Protein AF-A0A137P7N4-F1 (afdb_monomer_lite)

Sequence (133 aa):
MLTNPAPMDTVFSNNILPYTEKIGIAVNLTLDRGQTLYVTDPECLKQIMKNPDIFIKIPFGEDNETLVREYFGVQQVVTTNGEDWKRMRNVMNPIFNQSWKPELFGGCRFYQVIEEWDKLEGKNIDIHDQIQR

Radius of gyration: 21.54 Å; chains: 1; bounding box: 51×36×50 Å

Structure (mmCIF, N/CA/C/O backbone):
data_AF-A0A137P7N4-F1
#
_entry.id   AF-A0A137P7N4-F1
#
loop_
_atom_site.group_PDB
_atom_site.id
_atom_site.type_symbol
_atom_site.label_atom_id
_atom_site.label_alt_id
_atom_site.label_comp_id
_atom_site.label_asym_id
_atom_site.label_entity_id
_atom_site.label_seq_id
_atom_site.pdbx_PDB_ins_code
_atom_site.Cartn_x
_atom_site.Cartn_y
_atom_site.Cartn_z
_atom_site.occupancy
_atom_site.B_iso_or_equiv
_atom_site.auth_seq_id
_atom_site.auth_comp_id
_atom_site.auth_asym_id
_atom_site.auth_atom_id
_atom_site.pdbx_PDB_model_num
ATOM 1 N N . MET A 1 1 ? -26.229 17.280 -14.956 1.00 38.00 1 MET A N 1
ATOM 2 C CA . MET A 1 1 ? -26.489 15.843 -15.184 1.00 38.00 1 MET A CA 1
ATOM 3 C C . MET A 1 1 ? -25.154 15.131 -15.352 1.00 38.00 1 MET A C 1
ATOM 5 O O . MET A 1 1 ? -24.612 15.124 -16.444 1.00 38.00 1 MET A O 1
ATOM 9 N N . LEU A 1 2 ? -24.598 14.600 -14.264 1.00 44.03 2 LEU A N 1
ATOM 10 C CA . LEU A 1 2 ? -23.457 13.672 -14.256 1.00 44.03 2 LEU A CA 1
ATOM 11 C C . LEU A 1 2 ? -23.832 12.550 -13.282 1.00 44.03 2 LEU A C 1
ATOM 13 O O . LEU A 1 2 ? -23.269 12.409 -12.206 1.00 44.03 2 LEU A O 1
ATOM 17 N N . THR A 1 3 ? -24.909 11.840 -13.601 1.00 56.84 3 THR A N 1
ATOM 18 C CA . THR A 1 3 ? -25.492 10.800 -12.746 1.00 56.84 3 THR A CA 1
ATOM 19 C C . THR A 1 3 ? -25.391 9.466 -13.464 1.00 56.84 3 THR A C 1
ATOM 21 O O . THR A 1 3 ? -26.389 8.927 -13.930 1.00 56.84 3 THR A O 1
ATOM 24 N N . ASN A 1 4 ? -24.158 8.988 -13.617 1.00 54.28 4 ASN A N 1
ATOM 25 C CA . ASN A 1 4 ? -23.860 7.560 -13.626 1.00 54.28 4 ASN A CA 1
ATOM 26 C C . ASN A 1 4 ? -22.348 7.392 -13.407 1.00 54.28 4 ASN A C 1
ATOM 28 O O . ASN A 1 4 ? -21.589 7.463 -14.375 1.00 54.28 4 ASN A O 1
ATOM 32 N N . PRO A 1 5 ? -21.866 7.274 -12.156 1.00 58.91 5 PRO A N 1
ATOM 33 C CA . PRO A 1 5 ? -20.459 6.984 -11.933 1.00 58.91 5 PRO A CA 1
ATOM 34 C C . PRO A 1 5 ? -20.170 5.602 -12.524 1.00 58.91 5 PRO A C 1
ATOM 36 O O . PRO A 1 5 ? -20.695 4.593 -12.056 1.00 58.91 5 PRO A O 1
ATOM 39 N N . ALA A 1 6 ? -19.365 5.550 -13.586 1.00 60.2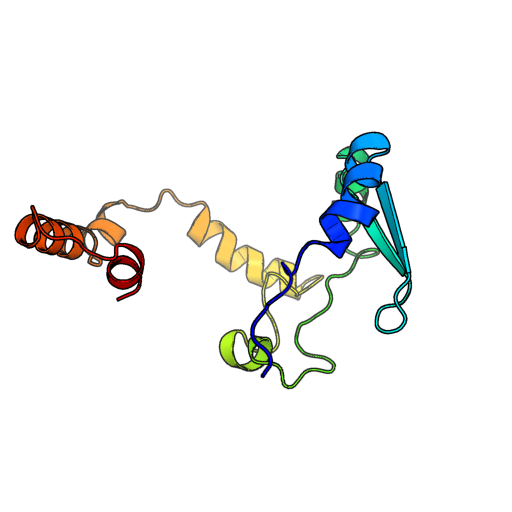2 6 ALA A N 1
ATOM 40 C CA . ALA A 1 6 ? -18.791 4.287 -14.022 1.00 60.22 6 ALA A CA 1
ATOM 41 C C . ALA A 1 6 ? -17.968 3.715 -12.852 1.00 60.22 6 ALA A C 1
ATOM 43 O O . ALA A 1 6 ? -17.311 4.495 -12.151 1.00 60.22 6 ALA A O 1
ATOM 44 N N . PRO A 1 7 ? -17.981 2.392 -12.613 1.00 63.97 7 PRO A N 1
ATOM 45 C CA . PRO A 1 7 ? -17.126 1.811 -11.593 1.00 63.97 7 PRO A CA 1
ATOM 46 C C . PRO A 1 7 ? -15.679 2.200 -11.905 1.00 63.97 7 PRO A C 1
ATOM 48 O O . PRO A 1 7 ? -15.199 1.980 -13.024 1.00 63.97 7 PRO A O 1
ATOM 51 N N . MET A 1 8 ? -15.014 2.805 -10.917 1.00 58.66 8 MET A N 1
ATOM 52 C CA . MET A 1 8 ? -13.669 3.384 -11.040 1.00 58.66 8 MET A CA 1
ATOM 53 C C . MET A 1 8 ? -12.643 2.367 -11.572 1.00 58.66 8 MET A C 1
ATOM 55 O O . MET A 1 8 ? -11.644 2.743 -12.175 1.00 58.66 8 MET A O 1
ATOM 59 N N . ASP A 1 9 ? -12.940 1.077 -11.410 1.00 69.44 9 ASP A N 1
ATOM 60 C CA . ASP A 1 9 ? -12.033 -0.040 -11.651 1.00 69.44 9 ASP A CA 1
ATOM 61 C C . ASP A 1 9 ? -12.295 -0.823 -12.955 1.00 69.44 9 ASP A C 1
ATOM 63 O O . ASP A 1 9 ? -11.694 -1.866 -13.211 1.00 69.44 9 ASP A O 1
ATOM 67 N N . THR A 1 10 ? -13.202 -0.342 -13.813 1.00 75.06 10 THR A N 1
ATOM 68 C CA . THR A 1 10 ? -13.563 -1.047 -15.063 1.00 75.06 10 THR A CA 1
ATOM 69 C C . THR A 1 10 ? -12.384 -1.211 -16.024 1.00 75.06 10 THR A C 1
ATOM 71 O O . THR A 1 10 ? -12.250 -2.252 -16.665 1.00 75.06 10 THR A O 1
ATOM 74 N N . VAL A 1 11 ? -11.500 -0.214 -16.113 1.00 73.56 11 VAL A N 1
ATOM 75 C CA . VAL A 1 11 ? -10.304 -0.271 -16.971 1.00 73.56 11 VAL A CA 1
ATOM 76 C C . VAL A 1 11 ? -9.323 -1.329 -16.473 1.00 73.56 11 VAL A C 1
ATOM 78 O O . VAL A 1 11 ? -8.809 -2.106 -17.274 1.00 73.56 11 VAL A O 1
ATOM 81 N N . PHE A 1 12 ? -9.085 -1.386 -15.164 1.00 79.50 12 PHE A N 1
ATOM 82 C CA . PHE A 1 12 ? -8.201 -2.380 -14.563 1.00 79.50 12 PHE A CA 1
ATOM 83 C C . PHE A 1 12 ? -8.770 -3.790 -14.715 1.00 79.50 12 PHE A C 1
ATOM 85 O O . PHE A 1 12 ? -8.088 -4.669 -15.241 1.00 79.50 12 PHE A O 1
ATOM 92 N N . SER A 1 13 ? -10.042 -3.977 -14.357 1.00 83.12 13 SER A N 1
ATOM 93 C CA . SER A 1 13 ? -10.728 -5.271 -14.427 1.00 83.12 13 SER A CA 1
ATOM 94 C C . SER A 1 13 ? -10.745 -5.853 -15.842 1.00 83.12 13 SER A C 1
ATOM 96 O O . SER A 1 13 ? -10.547 -7.049 -16.021 1.00 83.12 13 SER A O 1
ATOM 98 N N . ASN A 1 14 ? -10.950 -5.013 -16.860 1.00 83.44 14 ASN A N 1
ATOM 99 C CA . ASN A 1 14 ? -11.070 -5.489 -18.237 1.00 83.44 14 ASN A CA 1
ATOM 100 C C . ASN A 1 14 ? -9.719 -5.611 -18.953 1.00 83.44 14 ASN A C 1
ATOM 102 O O . ASN A 1 14 ? -9.537 -6.529 -19.751 1.00 83.44 14 ASN A O 1
ATOM 106 N N . ASN A 1 15 ? -8.778 -4.695 -18.699 1.00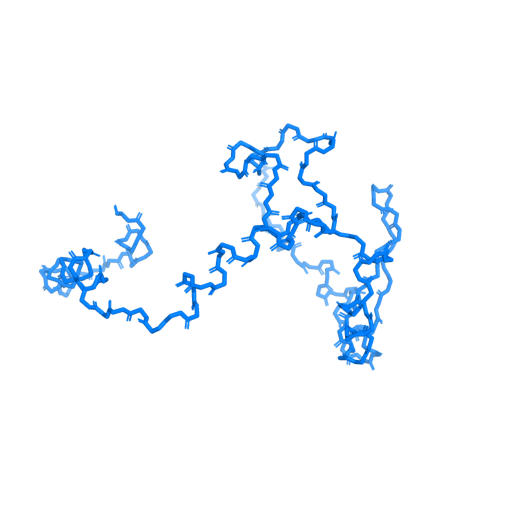 81.25 15 ASN A N 1
ATOM 107 C CA . ASN A 1 15 ? -7.571 -4.567 -19.524 1.00 81.25 15 ASN A CA 1
ATOM 108 C C . ASN A 1 15 ? -6.279 -4.988 -18.823 1.00 81.25 15 ASN A C 1
ATOM 110 O O . ASN A 1 15 ? -5.289 -5.219 -19.509 1.00 81.25 15 ASN A O 1
ATOM 114 N N . ILE A 1 16 ? -6.252 -5.059 -17.490 1.00 84.44 16 ILE A N 1
ATOM 115 C CA . ILE A 1 16 ? -5.028 -5.329 -16.719 1.00 84.44 16 ILE A CA 1
ATOM 116 C C . ILE A 1 16 ? -5.146 -6.675 -16.007 1.00 84.44 16 ILE A C 1
ATOM 118 O O . ILE A 1 16 ? -4.284 -7.538 -16.191 1.00 84.44 16 ILE A O 1
ATOM 122 N N . LEU A 1 17 ? -6.243 -6.877 -15.271 1.00 86.19 17 LEU A N 1
ATOM 123 C CA . LEU A 1 17 ? -6.477 -8.059 -14.447 1.00 86.19 17 LEU A CA 1
ATOM 124 C C . LEU A 1 17 ? -6.314 -9.389 -15.214 1.00 86.19 17 LEU A C 1
ATOM 126 O O . LEU A 1 17 ? -5.566 -10.243 -14.732 1.00 86.19 17 LEU A O 1
ATOM 130 N N . PRO A 1 18 ? -6.870 -9.571 -16.433 1.00 88.88 18 PRO A N 1
ATOM 131 C CA . PRO A 1 18 ? -6.762 -10.851 -17.138 1.00 88.88 18 PRO A CA 1
ATOM 132 C C . PRO A 1 18 ? -5.318 -11.222 -17.499 1.00 88.88 18 PRO A C 1
ATOM 134 O O . PRO A 1 18 ? -4.949 -12.397 -17.523 1.00 88.88 18 PRO A O 1
ATOM 137 N N . TYR A 1 19 ? -4.475 -10.225 -17.781 1.00 86.50 19 TYR A N 1
ATOM 138 C CA . TYR A 1 19 ? -3.068 -10.450 -18.112 1.00 86.50 19 TYR A CA 1
ATOM 139 C C . TYR A 1 19 ? -2.240 -10.727 -16.863 1.00 86.50 19 TYR A C 1
ATOM 141 O O . TYR A 1 19 ? -1.397 -11.624 -16.883 1.00 86.50 19 TYR A O 1
ATOM 149 N N . THR A 1 20 ? -2.512 -10.020 -15.762 1.00 88.62 20 THR A N 1
ATOM 150 C CA . THR A 1 20 ? -1.858 -10.306 -14.483 1.00 88.62 20 THR A CA 1
ATOM 151 C C . THR A 1 20 ? -2.228 -11.688 -13.952 1.00 88.62 20 THR A C 1
ATOM 153 O O . THR A 1 20 ? -1.341 -12.406 -13.513 1.00 88.62 20 THR A O 1
ATOM 156 N N . GLU A 1 21 ? -3.482 -12.130 -14.082 1.00 87.69 21 GLU A N 1
ATOM 157 C CA . GLU A 1 21 ? -3.888 -13.482 -13.667 1.00 87.69 21 GLU A CA 1
ATOM 158 C C . GLU A 1 21 ? -3.234 -14.577 -14.518 1.00 87.69 21 GLU A C 1
ATOM 160 O O . GLU A 1 21 ? -2.867 -15.634 -14.008 1.00 87.69 21 GLU A O 1
ATOM 165 N N . LYS A 1 22 ? -3.068 -14.332 -15.822 1.00 87.88 22 LYS A N 1
ATOM 166 C CA . LYS A 1 22 ? -2.534 -15.333 -16.752 1.00 87.88 22 LYS A CA 1
ATOM 167 C C . LYS A 1 22 ? -1.007 -15.420 -16.755 1.00 87.88 22 LYS A C 1
ATOM 169 O O . LYS A 1 22 ? -0.462 -16.507 -16.919 1.00 87.88 22 LYS A O 1
ATOM 174 N N . ILE A 1 23 ? -0.324 -14.279 -16.679 1.00 87.00 23 ILE A N 1
ATOM 175 C CA . ILE A 1 23 ? 1.124 -14.157 -16.933 1.00 87.00 23 ILE A CA 1
ATOM 176 C C . ILE A 1 23 ? 1.867 -13.667 -15.681 1.00 87.00 23 ILE A C 1
ATOM 178 O O . ILE A 1 23 ? 3.089 -13.750 -15.609 1.00 87.00 23 ILE A O 1
ATOM 182 N N . GLY A 1 24 ? 1.152 -13.147 -14.683 1.00 86.31 24 GLY A N 1
ATOM 183 C CA . GLY A 1 24 ? 1.741 -12.551 -13.486 1.00 86.31 24 GLY A CA 1
ATOM 184 C C . GLY A 1 24 ? 2.182 -11.098 -13.676 1.00 86.31 24 GLY A C 1
ATOM 185 O O . GLY A 1 24 ? 2.503 -10.432 -12.690 1.00 86.31 24 GLY A O 1
ATOM 186 N N . ILE A 1 25 ? 2.190 -10.578 -14.910 1.00 88.62 25 ILE A N 1
ATOM 187 C CA . ILE A 1 25 ? 2.688 -9.240 -15.256 1.00 88.62 25 ILE A CA 1
ATOM 188 C C . ILE A 1 25 ? 1.818 -8.614 -16.353 1.00 88.62 25 ILE A C 1
ATOM 190 O O . ILE A 1 25 ? 1.459 -9.283 -17.321 1.00 88.62 25 ILE A O 1
ATOM 194 N N . ALA A 1 26 ? 1.532 -7.316 -16.236 1.00 90.75 26 ALA A N 1
ATOM 195 C CA . ALA A 1 26 ? 0.888 -6.524 -17.283 1.00 90.75 26 ALA A CA 1
ATOM 196 C C . ALA A 1 26 ? 1.518 -5.130 -17.394 1.00 90.75 26 ALA A C 1
ATOM 198 O O . ALA A 1 26 ? 1.953 -4.556 -16.399 1.00 90.75 26 ALA A O 1
ATOM 199 N N . VAL A 1 27 ? 1.543 -4.564 -18.601 1.00 88.25 27 VAL A N 1
ATOM 200 C CA . VAL A 1 27 ? 2.018 -3.195 -18.848 1.00 88.25 27 VAL A CA 1
ATOM 201 C C . VAL A 1 27 ? 0.859 -2.365 -19.371 1.00 88.25 27 VAL A C 1
ATOM 203 O O . VAL A 1 27 ? 0.206 -2.753 -20.336 1.00 88.25 27 VAL A O 1
ATOM 206 N N . ASN A 1 28 ? 0.632 -1.211 -18.753 1.00 87.44 28 ASN A N 1
ATOM 207 C CA . ASN A 1 28 ? -0.299 -0.201 -19.235 1.00 87.44 28 ASN A CA 1
ATOM 208 C C . ASN A 1 28 ? 0.478 1.052 -19.649 1.00 87.44 28 ASN A C 1
ATOM 210 O O . ASN A 1 28 ? 1.389 1.474 -18.940 1.00 87.44 28 ASN A O 1
ATOM 214 N N . LEU A 1 29 ? 0.110 1.657 -20.776 1.00 84.88 29 LEU A N 1
ATOM 215 C CA . LEU A 1 29 ? 0.673 2.921 -21.234 1.00 84.88 29 LEU A CA 1
ATOM 216 C C . LEU A 1 29 ? -0.400 4.002 -21.136 1.00 84.88 29 LEU A C 1
ATOM 218 O O . LEU A 1 29 ? -1.444 3.917 -21.777 1.00 84.88 29 LEU A O 1
ATOM 222 N N . THR A 1 30 ? -0.108 5.035 -20.358 1.00 80.50 30 THR A N 1
ATOM 223 C CA . THR A 1 30 ? -0.985 6.191 -20.164 1.00 80.50 30 THR A CA 1
ATOM 224 C C . THR A 1 30 ? -0.259 7.465 -20.570 1.00 80.50 30 THR A C 1
ATOM 226 O O . THR A 1 30 ? 0.969 7.535 -20.511 1.00 80.50 30 THR A O 1
ATOM 229 N N . LEU A 1 31 ? -1.009 8.472 -21.018 1.00 78.50 31 LEU A N 1
ATOM 230 C CA . LEU A 1 31 ? -0.428 9.746 -21.447 1.00 78.50 31 LEU A CA 1
ATOM 231 C C . LEU A 1 31 ? 0.101 10.570 -20.264 1.00 78.50 31 LEU A C 1
ATOM 233 O O . LEU A 1 31 ? 1.066 11.306 -20.431 1.00 78.50 31 LEU A O 1
ATOM 237 N N . ASP A 1 32 ? -0.513 10.442 -19.087 1.00 77.44 32 ASP A N 1
ATOM 238 C CA . ASP A 1 32 ? -0.197 11.213 -17.881 1.00 77.44 32 ASP A CA 1
ATOM 239 C C . ASP A 1 32 ? 0.909 10.580 -17.024 1.00 77.44 32 ASP A C 1
ATOM 241 O O . ASP A 1 32 ? 1.688 11.305 -16.411 1.00 77.44 32 ASP A O 1
ATOM 245 N N . ARG A 1 33 ? 1.009 9.243 -16.982 1.00 71.38 33 ARG A N 1
ATOM 246 C CA . ARG A 1 33 ? 1.992 8.526 -16.138 1.00 71.38 33 ARG A CA 1
ATOM 247 C C . ARG A 1 33 ? 3.014 7.710 -16.921 1.00 71.38 33 ARG A C 1
ATOM 249 O O . ARG A 1 33 ? 3.866 7.058 -16.323 1.00 71.38 33 ARG A O 1
ATOM 256 N N . GLY A 1 34 ? 2.938 7.712 -18.250 1.00 84.56 34 GLY A N 1
ATOM 257 C CA . GLY A 1 34 ? 3.789 6.878 -19.089 1.00 84.56 34 GLY A CA 1
ATOM 258 C C . GLY A 1 34 ? 3.499 5.388 -18.893 1.00 84.56 34 GLY A C 1
ATOM 259 O O . GLY A 1 34 ? 2.340 4.967 -18.816 1.00 84.56 34 GLY A O 1
ATOM 260 N N . GLN A 1 35 ? 4.556 4.574 -18.864 1.00 88.94 35 GLN A N 1
ATOM 261 C CA . GLN A 1 35 ? 4.451 3.122 -18.715 1.00 88.94 35 GLN A CA 1
ATOM 262 C C . GLN A 1 35 ? 4.314 2.731 -17.242 1.00 88.94 35 GLN A C 1
ATOM 264 O O . GLN A 1 35 ? 5.199 2.989 -16.433 1.00 88.94 35 GLN A O 1
ATOM 269 N N . THR A 1 36 ? 3.216 2.058 -16.910 1.00 88.44 36 THR A N 1
ATOM 270 C CA . THR A 1 36 ? 2.975 1.459 -15.596 1.00 88.44 36 THR A CA 1
ATOM 271 C C . THR A 1 36 ? 3.050 -0.058 -15.710 1.00 88.44 36 THR A C 1
ATOM 273 O O . THR A 1 36 ? 2.318 -0.669 -16.491 1.00 88.44 36 THR A O 1
ATOM 276 N N . LEU A 1 37 ? 3.929 -0.666 -14.916 1.00 90.75 37 LEU A N 1
ATOM 277 C CA . LEU A 1 37 ? 4.077 -2.113 -14.806 1.00 90.75 37 LEU A CA 1
ATOM 278 C C . LEU A 1 37 ? 3.279 -2.626 -13.600 1.00 90.75 37 LEU A C 1
ATOM 280 O O . LEU A 1 37 ? 3.543 -2.237 -12.465 1.00 90.75 37 LEU A O 1
ATOM 284 N N . TYR A 1 38 ? 2.340 -3.531 -13.846 1.00 91.12 38 TYR A N 1
ATOM 285 C CA . TYR A 1 38 ? 1.606 -4.269 -12.824 1.00 91.12 38 TYR A CA 1
ATOM 286 C C . TYR A 1 38 ? 2.258 -5.632 -12.640 1.00 91.12 38 TYR A C 1
ATOM 288 O O . TYR A 1 38 ? 2.419 -6.380 -13.605 1.00 91.12 38 TYR A O 1
ATOM 296 N N . VAL A 1 39 ? 2.626 -5.959 -11.403 1.00 91.94 39 VAL A N 1
ATOM 297 C CA . VAL A 1 39 ? 3.314 -7.207 -11.060 1.00 91.94 39 VAL A CA 1
ATOM 298 C C . VAL A 1 39 ? 2.531 -7.916 -9.966 1.00 91.94 39 VAL A C 1
ATOM 300 O O . VAL A 1 39 ? 2.282 -7.357 -8.903 1.00 91.94 39 VAL A O 1
ATOM 303 N N . THR A 1 40 ? 2.150 -9.154 -10.247 1.00 93.31 40 THR A N 1
ATOM 304 C CA . THR A 1 40 ? 1.443 -10.064 -9.332 1.00 93.31 40 THR A CA 1
ATOM 305 C C . THR A 1 40 ? 2.200 -11.376 -9.134 1.00 93.31 40 THR A C 1
ATOM 307 O O . THR A 1 40 ? 1.941 -12.080 -8.161 1.00 93.31 40 THR A O 1
ATOM 310 N N . ASP A 1 41 ? 3.181 -11.675 -9.997 1.00 92.81 41 ASP A N 1
ATOM 311 C CA . ASP A 1 41 ? 4.099 -12.792 -9.796 1.00 92.81 41 ASP A CA 1
ATOM 312 C C . ASP A 1 41 ? 4.901 -12.615 -8.486 1.00 92.81 41 ASP A C 1
ATOM 314 O O . ASP A 1 41 ? 5.607 -11.609 -8.321 1.00 92.81 41 ASP A O 1
ATOM 318 N N . PRO A 1 42 ? 4.832 -13.575 -7.543 1.00 92.94 42 PRO A N 1
ATOM 319 C CA . PRO A 1 42 ? 5.499 -13.453 -6.252 1.00 92.94 42 PRO A CA 1
ATOM 320 C C . PRO A 1 42 ? 7.023 -13.356 -6.336 1.00 92.94 42 PRO A C 1
ATOM 322 O O . PRO A 1 42 ? 7.637 -12.745 -5.459 1.00 92.94 42 PRO A O 1
ATOM 325 N N . GLU A 1 43 ? 7.657 -13.966 -7.338 1.00 93.38 43 GLU A N 1
ATOM 326 C CA . GLU A 1 43 ? 9.114 -13.953 -7.449 1.00 93.38 43 GLU A CA 1
ATOM 327 C C . GLU A 1 43 ? 9.606 -12.601 -7.970 1.00 93.38 43 GLU A C 1
ATOM 329 O O . GLU A 1 43 ? 10.528 -12.016 -7.393 1.00 93.38 43 GLU A O 1
ATOM 334 N N . CYS A 1 44 ? 8.919 -12.032 -8.961 1.00 92.38 44 CYS A N 1
ATOM 335 C CA . CYS A 1 44 ? 9.135 -10.656 -9.394 1.00 92.38 44 CYS A CA 1
ATOM 336 C C . CYS A 1 44 ? 8.875 -9.656 -8.258 1.00 92.38 44 CYS A C 1
ATOM 338 O O . CYS A 1 44 ? 9.694 -8.764 -8.031 1.00 92.38 44 CYS A O 1
ATOM 340 N N . LEU A 1 45 ? 7.796 -9.827 -7.485 1.00 93.25 45 LEU A N 1
ATOM 341 C CA . LEU A 1 45 ? 7.513 -8.972 -6.327 1.00 93.25 45 LEU A CA 1
ATOM 342 C C . LEU A 1 45 ? 8.637 -9.025 -5.288 1.00 93.25 45 LEU A C 1
ATOM 344 O O . LEU A 1 45 ? 9.076 -7.981 -4.808 1.00 93.25 45 LEU A O 1
ATOM 348 N N . LYS A 1 46 ? 9.163 -10.213 -4.962 1.00 95.06 46 LYS A N 1
ATOM 349 C CA . LYS A 1 46 ? 10.319 -10.330 -4.058 1.00 95.06 46 LYS A CA 1
ATOM 350 C C . LYS A 1 46 ? 11.535 -9.587 -4.597 1.00 95.06 46 LYS A C 1
ATOM 352 O O . LYS A 1 46 ? 12.237 -8.961 -3.809 1.00 95.06 46 LYS A O 1
ATOM 357 N N . GLN A 1 47 ? 11.808 -9.668 -5.899 1.00 94.19 47 GLN A N 1
ATOM 358 C CA . GLN A 1 47 ? 12.930 -8.951 -6.507 1.00 94.19 47 GLN A CA 1
ATOM 359 C C . GLN A 1 47 ? 12.743 -7.438 -6.396 1.00 94.19 47 GLN A C 1
ATOM 361 O O . GLN A 1 47 ? 13.665 -6.755 -5.960 1.00 94.19 47 GLN A O 1
ATOM 366 N N . ILE A 1 48 ? 11.550 -6.923 -6.692 1.00 93.75 48 ILE A N 1
ATOM 367 C CA . ILE A 1 48 ? 11.233 -5.495 -6.553 1.00 93.75 48 ILE A CA 1
ATOM 368 C C . ILE A 1 48 ? 11.426 -5.045 -5.100 1.00 93.75 48 ILE A C 1
ATOM 370 O O . ILE A 1 48 ? 12.188 -4.122 -4.822 1.00 93.75 48 ILE A O 1
ATOM 374 N N . MET A 1 49 ? 10.818 -5.760 -4.151 1.00 91.44 49 MET A N 1
ATOM 375 C CA . MET A 1 49 ? 10.844 -5.403 -2.728 1.00 91.44 49 MET A CA 1
ATOM 376 C C . MET A 1 49 ? 12.233 -5.538 -2.081 1.00 91.44 49 MET A C 1
ATOM 378 O O . MET A 1 49 ? 12.499 -4.891 -1.069 1.00 91.44 49 MET A O 1
ATOM 382 N N . LYS A 1 50 ? 13.123 -6.370 -2.640 1.00 93.94 50 LYS A N 1
ATOM 383 C CA . LYS A 1 50 ? 14.521 -6.516 -2.193 1.00 93.94 50 LYS A CA 1
ATOM 384 C C . LYS A 1 50 ? 15.448 -5.417 -2.710 1.00 93.94 50 LYS A C 1
ATOM 386 O O . LYS A 1 50 ? 16.535 -5.274 -2.161 1.00 93.94 50 LYS A O 1
ATOM 391 N N . ASN A 1 51 ? 15.041 -4.662 -3.731 1.00 93.06 51 ASN A N 1
ATOM 392 C CA . ASN A 1 51 ? 15.869 -3.642 -4.376 1.00 93.06 51 ASN A CA 1
ATOM 393 C C . ASN A 1 51 ? 15.251 -2.235 -4.234 1.00 93.06 51 ASN A C 1
ATOM 395 O O . ASN A 1 51 ? 14.933 -1.602 -5.243 1.00 93.06 51 ASN A O 1
ATOM 399 N N . PRO A 1 52 ? 15.083 -1.716 -3.000 1.00 88.62 52 PRO A N 1
ATOM 400 C CA . PRO A 1 52 ? 14.446 -0.418 -2.758 1.00 88.62 52 PRO A CA 1
ATOM 401 C C . PRO A 1 52 ? 15.245 0.773 -3.312 1.00 88.62 52 PRO A C 1
ATOM 403 O O . PRO A 1 52 ? 14.683 1.848 -3.487 1.00 88.62 52 PRO A O 1
ATOM 406 N N . ASP A 1 53 ? 16.536 0.586 -3.603 1.00 88.81 53 ASP A N 1
ATOM 407 C CA . ASP A 1 53 ? 17.385 1.618 -4.211 1.00 88.81 53 ASP A CA 1
ATOM 408 C C . ASP A 1 53 ? 17.130 1.769 -5.722 1.00 88.81 53 ASP A C 1
ATOM 410 O O . ASP A 1 53 ? 17.411 2.816 -6.298 1.00 88.81 53 ASP A O 1
ATOM 414 N N . ILE A 1 54 ? 16.583 0.728 -6.364 1.00 91.50 54 ILE A N 1
ATOM 415 C CA . ILE A 1 54 ? 16.179 0.739 -7.779 1.00 91.50 54 ILE A CA 1
ATOM 416 C C . ILE A 1 54 ? 14.702 1.126 -7.889 1.00 91.50 54 ILE A C 1
ATOM 418 O O . ILE A 1 54 ? 14.328 1.966 -8.704 1.00 91.50 54 ILE A O 1
ATOM 422 N N . PHE A 1 55 ? 13.858 0.514 -7.057 1.00 91.00 55 PHE A N 1
ATOM 423 C CA . PHE A 1 55 ? 12.413 0.726 -7.045 1.00 91.00 55 PHE A CA 1
ATOM 424 C C . PHE A 1 55 ? 12.026 1.646 -5.889 1.00 91.00 55 PHE A C 1
ATOM 426 O O . PHE A 1 55 ? 11.572 1.198 -4.833 1.00 91.00 55 PHE A O 1
ATOM 433 N N . ILE A 1 56 ? 12.226 2.946 -6.099 1.00 90.06 56 ILE A N 1
ATOM 434 C CA . ILE A 1 56 ? 11.896 3.965 -5.104 1.00 90.06 56 ILE A CA 1
ATOM 435 C C . ILE A 1 56 ? 10.383 4.190 -5.018 1.00 90.06 56 ILE A C 1
ATOM 437 O O . ILE A 1 56 ? 9.661 4.177 -6.016 1.00 90.06 56 ILE A O 1
ATOM 441 N N . LYS A 1 57 ? 9.893 4.449 -3.808 1.00 87.50 57 LYS A N 1
ATOM 442 C CA . LYS A 1 57 ? 8.543 4.975 -3.596 1.00 87.50 57 LYS A CA 1
ATOM 443 C C . LYS A 1 57 ? 8.495 6.435 -4.018 1.00 87.50 57 LYS A C 1
ATOM 445 O O . LYS A 1 57 ? 9.430 7.187 -3.748 1.00 87.50 57 LYS A O 1
ATOM 450 N N . ILE A 1 58 ? 7.380 6.844 -4.605 1.00 80.94 58 ILE A N 1
ATOM 451 C CA . ILE A 1 58 ? 7.151 8.243 -4.959 1.00 80.94 58 ILE A CA 1
ATOM 452 C C . ILE A 1 58 ? 6.722 8.992 -3.683 1.00 80.94 58 ILE A C 1
ATOM 454 O O . ILE A 1 58 ? 5.725 8.595 -3.066 1.00 80.94 58 ILE A O 1
ATOM 458 N N . PRO A 1 59 ? 7.454 10.035 -3.247 1.00 74.38 59 PRO A N 1
ATOM 459 C CA . PRO A 1 59 ? 7.054 10.847 -2.105 1.00 74.38 59 PRO A CA 1
ATOM 460 C C . PRO A 1 59 ? 5.752 11.596 -2.413 1.00 74.38 59 PRO A C 1
ATOM 462 O O . PRO A 1 59 ? 5.488 11.979 -3.549 1.00 74.38 59 PRO A O 1
ATOM 465 N N . PHE A 1 60 ? 4.943 11.874 -1.389 1.00 69.75 60 PHE A N 1
ATOM 466 C CA . PHE A 1 60 ? 3.707 12.648 -1.572 1.00 69.75 60 PHE A CA 1
ATOM 467 C C . PHE A 1 60 ? 3.955 14.117 -1.973 1.00 69.75 60 PHE A C 1
ATOM 469 O O . PHE A 1 60 ? 3.019 14.807 -2.369 1.00 69.75 60 PHE A O 1
ATOM 476 N N . GLY A 1 61 ? 5.190 14.611 -1.835 1.00 58.41 61 GLY A N 1
ATOM 477 C CA . GLY A 1 61 ? 5.477 16.035 -1.678 1.00 58.41 61 GLY A CA 1
ATOM 478 C C . GLY A 1 61 ? 6.253 16.750 -2.782 1.00 58.41 61 GLY A C 1
ATOM 479 O O . GLY A 1 61 ? 6.669 17.870 -2.507 1.00 58.41 61 GLY A O 1
ATOM 480 N N . GLU A 1 62 ? 6.469 16.180 -3.970 1.00 58.28 62 GLU A N 1
ATOM 481 C CA . GLU A 1 62 ? 7.224 16.910 -5.008 1.00 58.28 62 GLU A CA 1
ATOM 482 C C . GLU A 1 62 ? 6.347 17.848 -5.861 1.00 58.28 62 GLU A C 1
ATOM 484 O O . GLU A 1 62 ? 6.752 18.987 -6.053 1.00 58.28 62 GLU A O 1
ATOM 489 N N . ASP A 1 63 ? 5.111 17.471 -6.230 1.00 56.16 63 ASP A N 1
ATOM 490 C CA . ASP A 1 63 ? 4.293 18.272 -7.175 1.00 56.16 63 ASP A CA 1
ATOM 491 C C . ASP A 1 63 ? 2.822 18.523 -6.776 1.00 56.16 63 ASP A C 1
ATOM 493 O O . ASP A 1 63 ? 2.041 19.045 -7.566 1.00 56.16 63 ASP A O 1
ATOM 497 N N . ASN A 1 64 ? 2.389 18.173 -5.561 1.00 55.22 64 ASN A N 1
ATOM 498 C CA . ASN A 1 64 ? 0.955 18.025 -5.291 1.00 55.22 64 ASN A CA 1
ATOM 499 C C . ASN A 1 64 ? 0.445 18.808 -4.065 1.00 55.22 64 ASN A C 1
ATOM 501 O O . ASN A 1 64 ? 0.622 18.392 -2.917 1.00 55.22 64 ASN A O 1
ATOM 505 N N . GLU A 1 65 ? -0.308 19.887 -4.318 1.00 57.16 65 GLU A N 1
ATOM 506 C CA . GLU A 1 65 ? -1.309 20.479 -3.405 1.00 57.16 65 GLU A CA 1
ATOM 507 C C . GLU A 1 65 ? -2.520 19.535 -3.252 1.00 57.16 65 GLU A C 1
ATOM 509 O O . GLU A 1 65 ? -3.667 19.879 -3.523 1.00 57.16 65 GLU A O 1
ATOM 514 N N . THR A 1 66 ? -2.268 18.277 -2.894 1.00 68.00 66 THR A N 1
ATOM 515 C CA . THR A 1 66 ? -3.325 17.269 -2.752 1.00 68.00 66 THR A CA 1
ATOM 516 C C . THR A 1 66 ? -3.781 17.165 -1.305 1.00 68.00 66 THR A C 1
ATOM 518 O O . THR A 1 66 ? -2.985 17.343 -0.382 1.00 68.00 66 THR A O 1
ATOM 521 N N . LEU A 1 67 ? -5.040 16.762 -1.105 1.00 74.50 67 LEU A N 1
ATOM 522 C CA . LEU A 1 67 ? -5.590 16.404 0.211 1.00 74.50 67 LEU A CA 1
ATOM 523 C C . LEU A 1 67 ? -4.681 15.414 0.961 1.00 74.50 67 LEU A C 1
ATOM 525 O O . LEU A 1 67 ? -4.555 15.468 2.178 1.00 74.50 67 LEU A O 1
ATOM 529 N N . VAL A 1 68 ? -3.981 14.536 0.237 1.00 72.81 68 VAL A N 1
ATOM 530 C CA . VAL A 1 68 ? -3.036 13.582 0.832 1.00 72.81 68 VAL A CA 1
ATOM 531 C C . VAL A 1 68 ? -1.917 14.304 1.587 1.00 72.81 68 VAL A C 1
ATOM 533 O O . VAL A 1 68 ? -1.584 13.908 2.699 1.00 72.81 68 VAL A O 1
ATOM 536 N N . ARG A 1 69 ? -1.374 15.396 1.042 1.00 75.06 69 ARG A N 1
ATOM 537 C CA . ARG A 1 69 ? -0.364 16.205 1.734 1.00 75.06 69 ARG A CA 1
ATOM 538 C C . ARG A 1 69 ? -0.948 16.967 2.924 1.00 75.06 69 ARG A C 1
ATOM 540 O O . ARG A 1 69 ? -0.249 17.136 3.917 1.00 75.06 69 ARG A O 1
ATOM 547 N N . GLU A 1 70 ? -2.192 17.428 2.844 1.00 80.38 70 GLU A N 1
ATOM 548 C CA . GLU A 1 70 ? -2.850 18.125 3.957 1.00 80.38 70 GLU A CA 1
ATOM 549 C C . GLU A 1 70 ? -3.026 17.202 5.170 1.00 80.38 70 GLU A C 1
ATOM 551 O O . GLU A 1 70 ? -2.630 17.553 6.280 1.00 80.38 70 GLU A O 1
ATOM 556 N N . TYR A 1 71 ? -3.542 15.991 4.951 1.00 81.00 71 TYR A N 1
ATOM 557 C CA . TYR A 1 71 ? -3.817 15.043 6.033 1.00 81.00 71 TYR A CA 1
ATOM 558 C C . TYR A 1 71 ? -2.585 14.262 6.497 1.00 81.00 71 TYR A C 1
ATOM 560 O O . TYR A 1 71 ? -2.468 13.943 7.679 1.00 81.00 71 TYR A O 1
ATOM 568 N N . PHE A 1 72 ? -1.659 13.946 5.589 1.00 78.06 72 PHE A N 1
ATOM 569 C CA . PHE A 1 72 ? -0.502 13.101 5.889 1.00 78.06 72 PHE A CA 1
ATOM 570 C C . PHE A 1 72 ? 0.836 13.852 5.852 1.00 78.06 72 PHE A C 1
ATOM 572 O O . PHE A 1 72 ? 1.885 13.268 6.104 1.00 78.06 72 PHE A O 1
ATOM 579 N N . GLY A 1 73 ? 0.860 15.150 5.572 1.00 80.19 73 GLY A N 1
ATOM 580 C CA . GLY A 1 73 ? 2.105 15.907 5.484 1.00 80.19 73 GLY A CA 1
ATOM 581 C C . GLY A 1 73 ? 3.008 15.477 4.319 1.00 80.19 73 GLY A C 1
ATOM 582 O O . GLY A 1 73 ? 2.614 14.770 3.394 1.00 80.19 73 GLY A O 1
ATOM 583 N N . VAL A 1 74 ? 4.254 15.953 4.355 1.00 78.25 74 VAL A N 1
ATOM 584 C CA . VAL A 1 74 ? 5.210 15.818 3.239 1.00 78.25 74 VAL A CA 1
ATOM 585 C C . VAL A 1 74 ? 5.885 14.443 3.206 1.00 78.25 74 VAL A C 1
ATOM 587 O O . VAL A 1 74 ? 6.160 13.913 2.132 1.00 78.25 74 VAL A O 1
ATOM 590 N N . GLN A 1 75 ? 6.156 13.856 4.373 1.00 80.25 75 GLN A N 1
ATOM 591 C CA . GLN A 1 75 ? 6.862 12.583 4.497 1.00 80.25 75 GLN A CA 1
ATOM 592 C C . GLN A 1 75 ? 6.054 11.590 5.327 1.00 80.25 75 GLN A C 1
ATOM 594 O O . GLN A 1 75 ? 5.644 11.895 6.444 1.00 80.25 75 GLN A O 1
ATOM 599 N N . GLN A 1 76 ? 5.889 10.379 4.799 1.00 85.50 76 GLN A N 1
ATOM 600 C CA . GLN A 1 76 ? 5.204 9.278 5.467 1.00 85.50 76 GLN A CA 1
ATOM 601 C C . GLN A 1 76 ? 5.963 7.973 5.293 1.00 85.50 76 GLN A C 1
ATOM 603 O O . GLN A 1 76 ? 6.563 7.745 4.250 1.00 85.50 76 GLN A O 1
ATOM 608 N N . VAL A 1 77 ? 5.865 7.060 6.262 1.00 88.81 77 VAL A N 1
ATOM 609 C CA . VAL A 1 77 ? 6.542 5.746 6.207 1.00 88.81 77 VAL A CA 1
ATOM 610 C C . VAL A 1 77 ? 6.187 4.935 4.946 1.00 88.81 77 VAL A C 1
ATOM 612 O O . VAL A 1 77 ? 6.980 4.126 4.453 1.00 88.81 77 VAL A O 1
ATOM 615 N N . VAL A 1 78 ? 4.987 5.153 4.400 1.00 85.62 78 VAL A N 1
ATOM 616 C CA . VAL A 1 78 ? 4.511 4.495 3.177 1.00 85.62 78 VAL A CA 1
ATOM 617 C C . VAL A 1 78 ? 5.254 4.997 1.940 1.00 85.62 78 VAL A C 1
ATOM 619 O O . VAL A 1 78 ? 5.477 4.205 1.030 1.00 85.62 78 VAL A O 1
ATOM 622 N N . THR A 1 79 ? 5.705 6.252 1.928 1.00 84.44 79 THR A N 1
ATOM 623 C CA . THR A 1 79 ? 6.271 6.922 0.747 1.00 84.44 79 THR A CA 1
ATOM 624 C C . THR A 1 79 ? 7.732 7.340 0.882 1.00 84.44 79 THR A C 1
ATOM 626 O O . THR A 1 79 ? 8.366 7.643 -0.123 1.00 84.44 79 THR A O 1
ATOM 629 N N . THR A 1 80 ? 8.308 7.315 2.085 1.00 89.50 80 THR A N 1
ATOM 630 C CA . THR A 1 80 ? 9.739 7.562 2.295 1.00 89.50 80 THR A CA 1
ATOM 631 C C . THR A 1 80 ? 10.596 6.366 1.873 1.00 89.50 80 THR A C 1
ATOM 633 O O . THR A 1 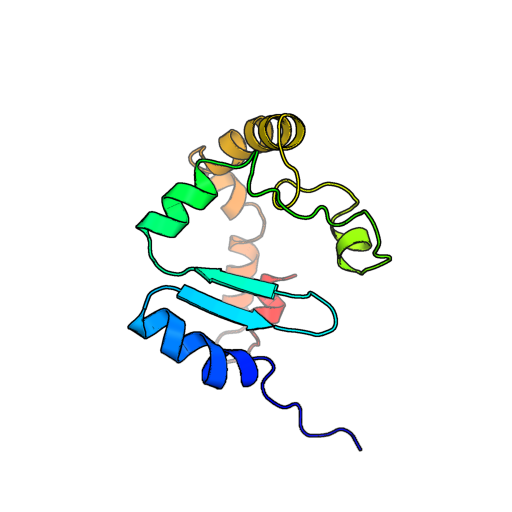80 ? 10.165 5.207 1.930 1.00 89.50 80 THR A O 1
ATOM 636 N N . ASN A 1 81 ? 11.840 6.666 1.481 1.00 89.94 81 ASN A N 1
ATOM 637 C CA . ASN A 1 81 ? 12.874 5.713 1.065 1.00 89.94 81 ASN A CA 1
ATOM 638 C C . ASN A 1 81 ? 14.125 5.833 1.960 1.00 89.94 81 ASN A C 1
ATOM 640 O O . ASN A 1 81 ? 14.218 6.734 2.797 1.00 89.94 81 ASN A O 1
ATOM 644 N N . GLY A 1 82 ? 15.090 4.925 1.785 1.00 91.19 82 GLY A N 1
ATOM 645 C CA . GLY A 1 82 ? 16.421 5.023 2.393 1.00 91.19 82 GLY A CA 1
ATOM 646 C C . GLY A 1 82 ? 16.427 5.137 3.924 1.00 91.19 82 GLY A C 1
ATOM 647 O O . GLY A 1 82 ? 15.678 4.453 4.625 1.00 91.19 82 GLY A O 1
ATOM 648 N N . GLU A 1 83 ? 17.303 5.996 4.447 1.00 92.50 83 GLU A N 1
ATOM 649 C CA . GLU A 1 83 ? 17.494 6.188 5.891 1.00 92.50 83 GLU A CA 1
ATOM 650 C C . GLU A 1 83 ? 16.271 6.796 6.588 1.00 92.50 83 GLU A C 1
ATOM 652 O O . GLU A 1 83 ? 15.939 6.390 7.702 1.00 92.50 83 GLU A O 1
ATOM 657 N N . ASP A 1 84 ? 15.542 7.700 5.927 1.00 90.81 84 ASP A N 1
ATOM 658 C CA . ASP A 1 84 ? 14.317 8.278 6.488 1.00 90.81 84 ASP A CA 1
ATOM 659 C C . ASP A 1 84 ? 13.246 7.203 6.708 1.00 90.81 84 ASP A C 1
ATOM 661 O O . ASP A 1 84 ? 12.616 7.153 7.770 1.00 90.81 84 ASP A O 1
ATOM 665 N N . TRP A 1 85 ? 13.094 6.283 5.751 1.00 91.94 85 TRP A N 1
ATOM 666 C CA . TRP A 1 85 ? 12.202 5.135 5.900 1.00 91.94 85 TRP A CA 1
ATOM 667 C C . TRP A 1 85 ? 12.622 4.221 7.053 1.00 91.94 85 TRP A C 1
ATOM 669 O O . TRP A 1 85 ? 11.784 3.848 7.880 1.00 91.94 85 TRP A O 1
ATOM 679 N N . LYS A 1 86 ? 13.917 3.887 7.152 1.00 92.44 86 LYS A N 1
ATOM 680 C CA . LYS A 1 86 ? 14.449 3.057 8.247 1.00 92.44 86 LYS A CA 1
ATOM 681 C C . LYS A 1 86 ? 14.209 3.717 9.604 1.00 92.44 86 LYS A C 1
ATOM 683 O O . LYS A 1 86 ? 13.734 3.053 10.524 1.00 92.44 86 LYS A O 1
ATOM 688 N N . ARG A 1 87 ? 14.466 5.025 9.721 1.00 93.81 87 ARG A N 1
ATOM 689 C CA . ARG A 1 87 ? 14.233 5.809 10.942 1.00 93.81 87 ARG A CA 1
ATOM 690 C C . ARG A 1 87 ? 12.770 5.742 11.376 1.00 93.81 87 ARG A C 1
ATOM 692 O O . ARG A 1 87 ? 12.499 5.415 12.528 1.00 93.81 87 ARG A O 1
ATOM 699 N N . MET A 1 88 ? 11.833 6.006 10.464 1.00 92.06 88 MET A N 1
ATOM 700 C CA . MET A 1 88 ? 10.394 5.956 10.762 1.00 92.06 88 MET A CA 1
ATOM 701 C C . MET A 1 88 ? 9.948 4.546 11.158 1.00 92.06 88 MET A C 1
ATOM 703 O O . MET A 1 88 ? 9.250 4.360 12.156 1.00 92.06 88 MET A O 1
ATOM 707 N N . ARG A 1 89 ? 10.402 3.529 10.418 1.00 91.75 89 ARG A N 1
ATOM 708 C CA . ARG A 1 89 ? 10.064 2.133 10.692 1.00 91.75 89 ARG A CA 1
ATOM 709 C C . ARG A 1 89 ? 10.610 1.650 12.035 1.00 91.75 89 ARG A C 1
ATOM 711 O O . ARG A 1 89 ? 9.920 0.898 12.716 1.00 91.75 89 ARG A O 1
ATOM 718 N N . ASN A 1 90 ? 11.799 2.089 12.438 1.00 92.31 90 ASN A N 1
ATOM 719 C CA . ASN A 1 90 ? 12.378 1.741 13.737 1.00 92.31 90 ASN A CA 1
ATOM 720 C C . ASN A 1 90 ? 11.526 2.237 14.911 1.00 92.31 90 ASN A C 1
ATOM 722 O O . ASN A 1 90 ? 11.470 1.565 15.935 1.00 92.31 90 ASN A O 1
ATOM 726 N N . VAL A 1 91 ? 10.835 3.370 14.755 1.00 89.69 91 VAL A N 1
ATOM 727 C CA . VAL A 1 91 ? 9.894 3.884 15.762 1.00 89.69 91 VAL A CA 1
ATOM 728 C C . VAL A 1 91 ? 8.561 3.133 15.709 1.00 89.69 91 VAL A C 1
ATOM 730 O O . VAL A 1 91 ? 8.020 2.771 16.749 1.00 89.69 91 VAL A O 1
ATOM 733 N N . MET A 1 92 ? 8.034 2.865 14.510 1.00 87.00 92 MET A N 1
ATOM 734 C CA . MET A 1 92 ? 6.712 2.247 14.345 1.00 87.00 92 MET A CA 1
ATOM 735 C C . MET A 1 92 ? 6.690 0.744 14.630 1.00 87.00 92 MET A C 1
ATOM 737 O O . MET A 1 92 ? 5.773 0.266 15.289 1.00 87.00 92 MET A O 1
ATOM 741 N N . ASN A 1 93 ? 7.678 -0.017 14.151 1.00 89.00 93 ASN A N 1
ATOM 742 C CA . ASN A 1 93 ? 7.704 -1.476 14.292 1.00 89.00 93 ASN A CA 1
ATOM 743 C C . ASN A 1 93 ? 7.506 -1.926 15.755 1.00 89.00 93 ASN A C 1
ATOM 745 O O . ASN A 1 93 ? 6.684 -2.809 15.969 1.00 89.00 93 ASN A O 1
ATOM 749 N N . PRO A 1 94 ? 8.188 -1.356 16.771 1.00 86.44 94 PRO A N 1
ATOM 750 C CA . PRO A 1 94 ? 7.948 -1.720 18.166 1.00 86.44 94 PRO A CA 1
ATOM 751 C C . PRO A 1 94 ? 6.520 -1.436 18.628 1.00 86.44 94 PRO A C 1
ATOM 753 O O . PRO A 1 94 ? 5.962 -2.250 19.353 1.00 86.44 94 PRO A O 1
ATOM 756 N N . ILE A 1 95 ? 5.920 -0.326 18.187 1.00 81.88 95 ILE A N 1
ATOM 757 C CA . ILE A 1 95 ? 4.540 0.023 18.543 1.00 81.88 95 ILE A CA 1
ATOM 758 C C . ILE A 1 95 ? 3.600 -1.076 18.052 1.00 81.88 95 ILE A C 1
ATOM 760 O O . ILE A 1 95 ? 2.791 -1.547 18.833 1.00 81.88 95 ILE A O 1
ATOM 764 N N . PHE A 1 96 ? 3.743 -1.540 16.807 1.00 79.25 96 PHE A N 1
ATOM 765 C CA . PHE A 1 96 ? 2.832 -2.523 16.202 1.00 79.25 96 PHE A CA 1
ATOM 766 C C . PHE A 1 96 ? 3.210 -3.999 16.433 1.00 79.25 96 PHE A C 1
ATOM 768 O O . PHE A 1 96 ? 2.359 -4.862 16.256 1.00 79.25 96 PHE A O 1
ATOM 775 N N . ASN A 1 97 ? 4.450 -4.307 16.832 1.00 75.06 97 ASN A N 1
ATOM 776 C CA . ASN A 1 97 ? 4.910 -5.681 17.097 1.00 75.06 97 ASN A CA 1
ATOM 777 C C . ASN A 1 97 ? 4.885 -6.072 18.580 1.00 75.06 97 ASN A C 1
ATOM 779 O O . ASN A 1 97 ? 5.109 -7.237 18.907 1.00 75.06 97 ASN A O 1
ATOM 783 N N . GLN A 1 98 ? 4.666 -5.127 19.496 1.00 69.69 98 GLN A N 1
ATOM 784 C CA . GLN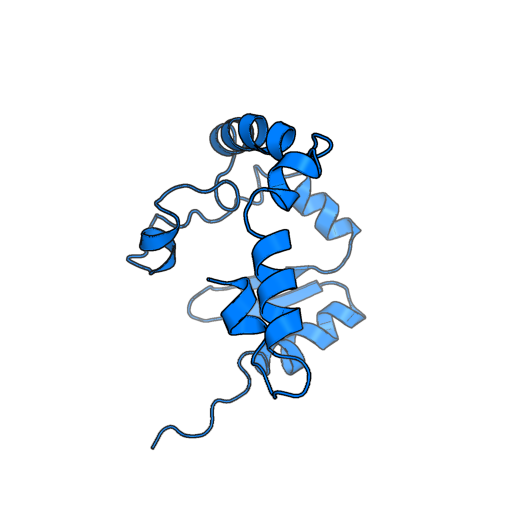 A 1 98 ? 4.375 -5.480 20.883 1.00 69.69 98 GLN A CA 1
ATOM 785 C C . GLN A 1 98 ? 3.022 -6.199 20.948 1.00 69.69 98 GLN A C 1
ATOM 787 O O . GLN A 1 98 ? 2.133 -5.934 20.145 1.00 69.69 98 GLN A O 1
ATOM 792 N N . SER A 1 99 ? 2.836 -7.114 21.900 1.00 62.84 99 SER A N 1
ATOM 793 C CA . SER A 1 99 ? 1.496 -7.587 22.238 1.00 62.84 99 SER A CA 1
ATOM 794 C C . SER A 1 99 ? 0.734 -6.405 22.832 1.00 62.84 99 SER A C 1
ATOM 796 O O . SER A 1 99 ? 1.017 -5.955 23.944 1.00 62.84 99 SER A O 1
ATOM 798 N N . TRP A 1 100 ? -0.185 -5.833 22.056 1.00 66.00 100 TRP A N 1
ATOM 799 C CA . TRP A 1 100 ? -0.995 -4.707 22.510 1.00 66.00 100 TRP A CA 1
ATOM 800 C C . TRP A 1 100 ? -1.779 -5.184 23.721 1.00 66.00 100 TRP A C 1
ATOM 802 O O . TRP A 1 100 ? -2.515 -6.164 23.625 1.00 66.00 100 TRP A O 1
ATOM 812 N N . LYS A 1 101 ? -1.587 -4.537 24.875 1.00 66.25 101 LYS A N 1
ATOM 813 C CA . LYS A 1 101 ? -2.354 -4.880 26.072 1.00 66.25 101 LYS A CA 1
ATOM 814 C C . LYS A 1 101 ? -3.823 -4.592 25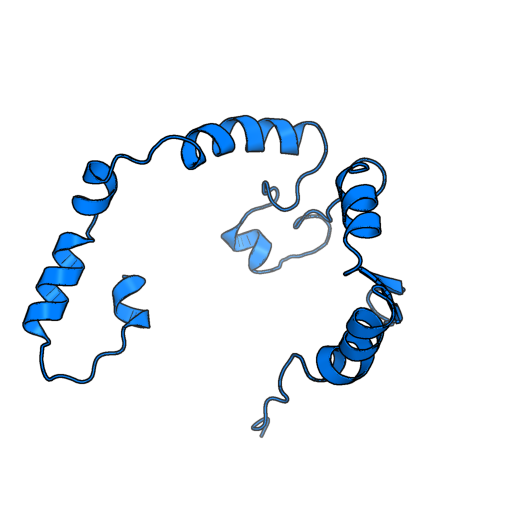.763 1.00 66.25 101 LYS A C 1
ATOM 816 O O . LYS A 1 101 ? -4.143 -3.420 25.544 1.00 66.25 101 LYS A O 1
ATOM 821 N N . PRO A 1 102 ? -4.719 -5.596 25.752 1.00 61.97 102 PRO A N 1
ATOM 822 C CA . PRO A 1 102 ? -6.138 -5.373 25.484 1.00 61.97 102 PRO A CA 1
ATOM 823 C C . PRO A 1 102 ? -6.747 -4.347 26.443 1.00 61.97 102 PRO A C 1
ATOM 825 O O . PRO A 1 102 ? -7.660 -3.626 26.068 1.00 61.97 102 PRO A O 1
ATOM 828 N N . GLU A 1 103 ? -6.182 -4.208 27.645 1.00 64.44 103 GLU A N 1
ATOM 829 C CA . GLU A 1 103 ? -6.527 -3.183 28.638 1.00 64.44 103 GLU A CA 1
ATOM 830 C C . GLU A 1 103 ? -6.443 -1.744 28.094 1.00 64.44 103 GLU A C 1
ATOM 832 O O . GLU A 1 103 ? -7.283 -0.914 28.439 1.00 64.44 103 GLU A O 1
ATOM 837 N N . LEU A 1 104 ? -5.475 -1.446 27.215 1.00 64.19 104 LEU A N 1
ATOM 838 C CA . LEU A 1 104 ? -5.308 -0.115 26.616 1.00 64.19 104 LEU A CA 1
ATOM 839 C C . LEU A 1 104 ? -6.410 0.207 25.596 1.00 64.19 104 LEU A C 1
ATOM 841 O O . LEU A 1 104 ? -6.773 1.370 25.453 1.00 64.19 104 LEU A O 1
ATOM 845 N N . PHE A 1 105 ? -6.968 -0.803 24.921 1.00 61.28 105 PHE A N 1
ATOM 846 C CA . PHE A 1 105 ? -8.024 -0.630 23.912 1.00 61.28 105 PHE A CA 1
ATOM 847 C C . PHE A 1 1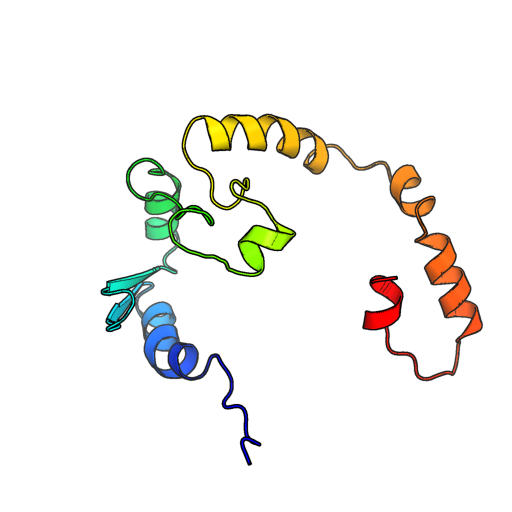05 ? -9.427 -0.834 24.478 1.00 61.28 105 PHE A C 1
ATOM 849 O O . PHE A 1 105 ? -10.338 -0.098 24.118 1.00 61.28 105 PHE A O 1
ATOM 856 N N . GLY A 1 106 ? -9.593 -1.761 25.421 1.00 58.44 106 GLY A N 1
ATOM 857 C CA . GLY A 1 106 ? -10.844 -1.955 26.146 1.00 58.44 106 GLY A CA 1
ATOM 858 C C . GLY A 1 106 ? -11.265 -0.677 26.872 1.00 58.44 106 GLY A C 1
ATOM 859 O O . GLY A 1 106 ? -12.412 -0.255 26.757 1.00 58.44 106 GLY A O 1
ATOM 860 N N . GLY A 1 107 ? -10.321 -0.004 27.545 1.00 60.84 107 GLY A N 1
ATOM 861 C CA . GLY A 1 107 ? -10.581 1.278 28.209 1.00 60.84 107 GLY A CA 1
ATOM 862 C C . GLY A 1 107 ? -10.792 2.459 27.252 1.00 60.84 107 GLY A C 1
ATOM 863 O O . GLY A 1 107 ? -11.500 3.407 27.591 1.00 60.84 107 GLY A O 1
ATOM 864 N N . CYS A 1 108 ? -10.228 2.405 26.042 1.00 61.41 108 CYS A N 1
ATOM 865 C CA . CYS A 1 108 ? -10.408 3.433 25.019 1.00 61.41 108 CYS A CA 1
ATOM 866 C C . CYS A 1 108 ? -11.670 3.145 24.200 1.00 61.41 108 CYS A C 1
ATOM 868 O O . CYS A 1 108 ? -11.605 2.646 23.082 1.00 61.41 108 CYS A O 1
ATOM 870 N N . ARG A 1 109 ? -12.832 3.478 24.770 1.00 63.47 109 ARG A N 1
ATOM 871 C CA . ARG A 1 109 ? -14.155 3.525 24.113 1.00 63.47 109 ARG A CA 1
ATOM 872 C C . ARG A 1 109 ? -14.749 2.216 23.596 1.00 63.47 109 ARG A C 1
ATOM 874 O O . ARG A 1 109 ? -15.950 2.199 23.369 1.00 63.47 109 ARG A O 1
ATOM 881 N N . PHE A 1 110 ? -13.996 1.126 23.457 1.00 68.62 110 PHE A N 1
ATOM 882 C CA . PHE A 1 110 ? -14.547 -0.123 22.923 1.00 68.62 110 PHE A CA 1
ATOM 883 C C . PHE A 1 110 ? -15.724 -0.646 23.761 1.00 68.62 110 PHE A C 1
ATOM 885 O O . PHE A 1 110 ? -16.786 -0.933 23.215 1.00 68.62 110 PHE A O 1
ATOM 892 N N . TYR A 1 111 ? -15.587 -0.671 25.093 1.00 70.44 111 TYR A N 1
ATOM 893 C CA . TYR A 1 111 ? -16.699 -1.055 25.972 1.00 70.44 111 TYR A CA 1
ATOM 894 C C . TYR A 1 111 ? -17.868 -0.061 25.933 1.00 70.44 111 TYR A C 1
ATOM 896 O O . TYR A 1 111 ? -19.016 -0.479 25.995 1.00 70.44 111 TYR A O 1
ATOM 904 N N . GLN A 1 112 ? -17.601 1.236 25.750 1.00 73.44 112 GLN A N 1
ATOM 905 C CA . GLN A 1 112 ? -18.651 2.256 25.635 1.00 73.44 112 GLN A CA 1
ATOM 906 C C . GLN A 1 112 ? -19.454 2.107 24.337 1.00 73.44 112 GLN A C 1
ATOM 908 O O . GLN A 1 112 ? -20.667 2.271 24.350 1.00 73.44 112 GLN A O 1
ATOM 913 N N . VAL A 1 113 ? -18.797 1.768 23.224 1.00 76.12 113 VAL A N 1
ATOM 914 C CA . VAL A 1 113 ? -19.469 1.500 21.943 1.00 76.12 113 VAL A CA 1
ATOM 915 C C . VAL A 1 113 ? -20.359 0.263 22.057 1.00 76.12 113 VAL A C 1
ATOM 917 O O . VAL A 1 113 ? -21.502 0.308 21.616 1.00 76.12 113 VAL A O 1
ATOM 920 N N . ILE A 1 114 ? -19.877 -0.803 22.704 1.00 77.69 114 ILE A N 1
ATOM 921 C CA . ILE A 1 114 ? -20.677 -2.012 22.952 1.00 77.69 114 ILE A CA 1
ATOM 922 C C . ILE A 1 114 ? -21.896 -1.695 23.829 1.00 77.69 114 ILE A C 1
ATOM 924 O O . ILE A 1 114 ? -23.010 -2.062 23.471 1.00 77.69 114 ILE A O 1
ATOM 928 N N . GLU A 1 115 ? -21.718 -0.952 24.925 1.00 80.12 115 GLU A N 1
ATOM 929 C CA . GLU A 1 115 ? -22.834 -0.531 25.784 1.00 80.12 115 GLU A CA 1
ATOM 930 C C . GLU A 1 115 ? -23.864 0.340 25.042 1.00 80.12 115 GLU A C 1
ATOM 932 O O . GLU A 1 115 ? -25.063 0.254 25.311 1.00 80.12 115 GLU A O 1
ATOM 937 N N . GLU A 1 116 ? -23.431 1.201 24.118 1.00 79.38 116 GLU A N 1
ATOM 938 C CA . GLU A 1 116 ? -24.340 1.987 23.276 1.00 79.38 116 GLU A CA 1
ATOM 939 C C . GLU A 1 116 ? -25.061 1.119 22.236 1.00 79.38 116 GLU A C 1
ATOM 941 O O . GLU A 1 116 ? -26.229 1.371 21.939 1.00 79.38 116 GLU A O 1
ATOM 946 N N . TRP A 1 117 ? -24.417 0.074 21.715 1.00 79.56 117 TRP A N 1
ATOM 947 C CA . TRP A 1 117 ? -25.045 -0.873 20.788 1.00 79.56 117 TRP A CA 1
ATOM 948 C C . TRP A 1 117 ? -26.128 -1.708 21.468 1.00 79.56 117 TRP A C 1
ATOM 950 O O . TRP A 1 117 ? -27.211 -1.849 20.899 1.00 79.56 117 TRP A O 1
ATOM 960 N N . ASP A 1 118 ? -25.898 -2.156 22.704 1.00 81.56 118 ASP A N 1
ATOM 961 C CA . ASP A 1 118 ? -26.900 -2.879 23.498 1.00 81.56 118 ASP A CA 1
ATOM 962 C C . ASP A 1 118 ? -28.172 -2.033 23.712 1.00 81.56 118 ASP A C 1
ATOM 964 O O . ASP A 1 118 ? -29.294 -2.531 23.632 1.00 81.56 118 ASP A O 1
ATOM 968 N N . LYS A 1 119 ? -28.038 -0.710 23.893 1.00 82.38 119 LYS A N 1
ATOM 969 C CA . LYS A 1 119 ? -29.188 0.216 24.021 1.00 82.38 119 LYS A CA 1
ATOM 970 C C . LYS A 1 119 ? -29.963 0.419 22.717 1.00 82.38 119 LYS A C 1
ATOM 972 O O . LYS A 1 119 ? -31.069 0.976 22.726 1.00 82.38 119 LYS A O 1
ATOM 977 N N . LEU A 1 120 ? -29.375 0.046 21.587 1.00 79.25 120 LEU A N 1
ATOM 978 C CA . LEU A 1 120 ? -29.942 0.221 20.256 1.00 79.25 120 LEU A CA 1
ATOM 979 C C . LEU A 1 120 ? -30.451 -1.104 19.662 1.00 79.25 120 LEU A C 1
ATOM 981 O O . LEU A 1 120 ? -30.858 -1.126 18.499 1.00 79.25 120 LEU A O 1
ATOM 985 N N . GLU A 1 121 ? -30.500 -2.177 20.458 1.00 77.19 121 GLU A N 1
ATOM 986 C CA . GLU A 1 121 ? -31.025 -3.480 20.054 1.00 77.19 121 GLU A CA 1
ATOM 987 C C . GLU A 1 121 ? -32.442 -3.359 19.448 1.00 77.19 121 GLU A C 1
ATOM 989 O O . GLU A 1 121 ? -33.323 -2.663 19.962 1.00 77.19 121 GLU A O 1
ATOM 994 N N . GLY A 1 122 ? -32.653 -3.995 18.291 1.00 77.19 122 GLY A N 1
ATOM 995 C CA . GLY A 1 122 ? -33.911 -3.929 17.536 1.00 77.19 122 GLY A CA 1
ATOM 996 C C . GLY A 1 122 ? -34.093 -2.681 16.658 1.00 77.19 122 GLY A C 1
ATOM 997 O O . GLY A 1 122 ? -35.113 -2.571 15.973 1.00 77.19 122 GLY A O 1
ATOM 998 N N . LYS A 1 123 ? -33.125 -1.753 16.628 1.00 78.75 123 LYS A N 1
ATOM 999 C CA . LYS A 1 123 ? -33.109 -0.609 15.700 1.00 78.75 123 LYS A CA 1
ATOM 1000 C C . LYS A 1 123 ? -32.185 -0.884 14.516 1.00 78.75 123 LYS A C 1
ATOM 1002 O O . LYS A 1 123 ? -31.198 -1.600 14.629 1.00 78.75 123 LYS A O 1
ATOM 1007 N N . ASN A 1 124 ? -32.505 -0.293 13.368 1.00 75.38 124 ASN A N 1
ATOM 1008 C CA . ASN A 1 124 ? -31.642 -0.349 12.192 1.00 75.38 124 ASN A CA 1
ATOM 1009 C C . ASN A 1 124 ? -30.581 0.755 12.326 1.00 75.38 124 ASN A C 1
ATOM 1011 O O . ASN A 1 124 ? -30.930 1.937 12.317 1.00 75.38 124 ASN A O 1
ATOM 1015 N N . ILE A 1 125 ? -29.322 0.372 12.540 1.00 71.06 125 ILE A N 1
ATOM 1016 C CA . ILE A 1 125 ? -28.210 1.289 12.826 1.00 71.06 125 ILE A CA 1
ATOM 1017 C C . ILE A 1 125 ? -27.173 1.150 11.715 1.00 71.06 125 ILE A C 1
ATOM 1019 O O . ILE A 1 125 ? -26.858 0.035 11.298 1.00 71.06 125 ILE A O 1
ATOM 1023 N N . ASP A 1 126 ? -26.603 2.273 11.282 1.00 76.88 126 ASP A N 1
ATOM 1024 C CA . ASP A 1 126 ? -25.406 2.261 10.448 1.00 76.88 126 ASP A CA 1
ATOM 1025 C C . ASP A 1 126 ? -24.158 2.077 11.325 1.00 76.88 126 ASP A C 1
ATOM 1027 O O . ASP A 1 126 ? -23.753 2.969 12.075 1.00 76.88 126 ASP A O 1
ATOM 1031 N N . ILE A 1 127 ? -23.571 0.882 11.253 1.00 73.19 127 ILE A N 1
ATOM 1032 C CA . ILE A 1 127 ? -22.409 0.477 12.052 1.00 73.19 127 ILE A CA 1
ATOM 1033 C C . ILE A 1 127 ? -21.168 1.305 11.680 1.00 73.19 127 ILE A C 1
ATOM 1035 O O . ILE A 1 127 ? -20.338 1.586 12.548 1.00 73.19 127 ILE A O 1
ATOM 1039 N N . HIS A 1 128 ? -21.043 1.733 10.418 1.00 72.25 128 HIS A N 1
ATOM 1040 C CA . HIS A 1 128 ? -19.878 2.479 9.940 1.00 72.25 128 HIS A CA 1
ATOM 1041 C C . HIS A 1 128 ? -19.715 3.810 10.692 1.00 72.25 128 HIS A C 1
ATOM 1043 O O . HIS A 1 128 ? -18.630 4.122 11.187 1.00 72.25 128 HIS A O 1
ATOM 1049 N N . ASP A 1 129 ? -20.817 4.543 10.863 1.00 73.12 129 ASP A N 1
ATOM 1050 C CA . ASP A 1 129 ? -20.848 5.837 11.549 1.00 73.12 129 ASP A CA 1
ATOM 1051 C C . ASP A 1 129 ? -20.569 5.741 13.051 1.00 73.12 129 ASP A C 1
ATOM 1053 O O . ASP A 1 129 ? -20.164 6.727 13.667 1.00 73.12 129 ASP A O 1
ATOM 1057 N N . GLN A 1 130 ? -20.797 4.582 13.669 1.00 72.06 130 GLN A N 1
ATOM 1058 C CA . GLN A 1 130 ? -20.581 4.408 15.106 1.00 72.06 130 GLN A CA 1
ATOM 1059 C C . GLN A 1 130 ? -19.154 3.986 15.452 1.00 72.06 130 GLN A C 1
ATOM 1061 O O . GLN A 1 130 ? -18.665 4.344 16.518 1.00 72.06 130 GLN A O 1
ATOM 1066 N N . ILE A 1 131 ? -18.463 3.292 14.545 1.00 71.81 131 ILE A N 1
ATOM 1067 C CA . ILE A 1 131 ? -17.063 2.888 14.739 1.00 71.81 131 ILE A CA 1
ATOM 1068 C C . ILE A 1 131 ? -16.100 4.080 14.574 1.00 71.81 131 ILE A C 1
ATOM 1070 O O . ILE A 1 131 ? -15.031 4.091 15.178 1.00 71.81 131 ILE A O 1
ATOM 1074 N N . GLN A 1 132 ? -16.464 5.090 13.775 1.00 67.69 132 GLN A N 1
ATOM 1075 C CA . GLN A 1 132 ? -15.596 6.236 13.452 1.00 67.69 132 GLN A CA 1
ATOM 1076 C C . GLN A 1 132 ? -15.754 7.465 14.379 1.00 67.69 132 GLN A C 1
ATOM 1078 O O . GLN A 1 132 ? -15.061 8.460 14.165 1.00 67.69 132 GLN A O 1
ATOM 1083 N N . ARG A 1 133 ? -16.643 7.426 15.386 1.00 60.75 133 ARG A N 1
ATOM 1084 C CA . ARG A 1 133 ? -16.915 8.533 16.337 1.00 60.75 133 ARG A CA 1
ATOM 1085 C C . ARG A 1 133 ? -15.995 8.548 17.562 1.00 60.75 133 ARG A C 1
ATOM 1087 O O . ARG A 1 133 ? -15.664 9.662 18.036 1.00 60.75 133 ARG A O 1
#

Secondary structure (DSSP, 8-state):
-------TTHHHHHHTHHHHHHHSEEEEEETTTEEEEEE--HHHHHHHHH-TTTSPPPPTTSS---HHHHHH-S--TTT--HHHHHHHHHHHHHHHHS---HHHHIIIIIHHHHHHHHTTTTS---HHHHHT-

pLDDT: mean 78.8, std 12.13, range [38.0, 95.06]

InterPro domains:
  IPR001128 Cytochrome P450 [PF00067] (19-131)
  IPR036396 Cytochrome P450 superfamily [G3DSA:1.10.630.10] (11-133)
  IPR036396 Cytochrome P450 superfamily [SSF48264] (19-104)

Organism: Conidiobolus coronatus (strain ATCC 28846 / CBS 209.66 / NRRL 28638) (NCBI:txid796925)

Foldseek 3Di:
DPPDDDPPCPCCVPPPVVCCVVPQWDWDADPVPGIDIDGRPVVVVVVLVVCCVVNAAAWPADDDPDPCCVVPNGDDLNRDGDPVVVVRCVVVVCVVVPPPDVVVVCVVCPVVLVVVVVVQPPHDDDPVVSVVD